Protein AF-A0A847CTR8-F1 (afdb_monomer_lite)

pLDDT: mean 88.14, std 17.38, range [30.92, 98.5]

Foldseek 3Di:
DDPPPPDDDDPPVPDDDDPLRVLVVVCVVVLHFAPPVCCVVCVVQFDDDPPADPPDPSNRSCSRVRWDFDWDQDPVRHTDTDDTDGDD

Radius of gyration: 14.43 Å; chains: 1; bounding box: 34×24×40 Å

Structure (mmCIF, N/CA/C/O backbone):
data_AF-A0A847CTR8-F1
#
_entry.id   AF-A0A847CTR8-F1
#
loop_
_atom_site.group_PDB
_atom_site.id
_atom_site.type_symbol
_atom_site.label_atom_id
_atom_site.label_alt_id
_atom_site.label_comp_id
_atom_site.label_asym_id
_atom_site.label_entity_id
_atom_site.label_seq_id
_atom_site.pdbx_PDB_ins_code
_atom_site.Cartn_x
_atom_site.Cartn_y
_atom_site.Cartn_z
_atom_site.occupancy
_atom_site.B_iso_or_equiv
_atom_site.auth_seq_id
_atom_site.auth_comp_id
_atom_site.auth_asym_id
_atom_site.auth_atom_id
_atom_site.pdbx_PDB_model_num
ATOM 1 N N . MET A 1 1 ? 10.629 -16.672 20.861 1.00 39.44 1 MET A N 1
ATOM 2 C CA . MET A 1 1 ? 10.516 -15.338 20.234 1.00 39.44 1 MET A CA 1
ATOM 3 C C . MET A 1 1 ? 9.135 -14.795 20.574 1.00 39.44 1 MET A C 1
ATOM 5 O O . MET A 1 1 ? 8.158 -15.256 20.008 1.00 39.44 1 MET A O 1
ATOM 9 N N . VAL A 1 2 ? 9.034 -13.932 21.588 1.00 30.92 2 VAL A N 1
ATOM 10 C CA . VAL A 1 2 ? 7.774 -13.265 21.955 1.00 30.92 2 VAL A CA 1
ATOM 11 C C . VAL A 1 2 ? 7.711 -11.988 21.130 1.00 30.92 2 VAL A C 1
ATOM 13 O O . VAL A 1 2 ? 8.598 -11.143 21.245 1.00 30.92 2 VAL A O 1
ATOM 16 N N . VAL A 1 3 ? 6.714 -11.863 20.258 1.00 47.78 3 VAL A N 1
ATOM 17 C CA . VAL A 1 3 ? 6.475 -10.612 19.533 1.00 47.78 3 VAL A CA 1
ATOM 18 C C . VAL A 1 3 ? 5.950 -9.599 20.549 1.00 47.78 3 VAL A C 1
ATOM 20 O O . VAL A 1 3 ? 4.797 -9.649 20.963 1.00 47.78 3 VAL A O 1
ATOM 23 N N . LEU A 1 4 ? 6.828 -8.704 21.003 1.00 41.78 4 LEU A N 1
ATOM 24 C CA . LEU A 1 4 ? 6.465 -7.576 21.856 1.00 41.78 4 LEU A CA 1
ATOM 25 C C . LEU A 1 4 ? 5.712 -6.547 21.005 1.00 41.78 4 LEU A C 1
ATOM 27 O O . LEU A 1 4 ? 6.326 -5.758 20.285 1.00 41.78 4 LEU A O 1
ATOM 31 N N . ILE A 1 5 ? 4.382 -6.544 21.092 1.00 57.53 5 ILE A N 1
ATOM 32 C CA . ILE A 1 5 ? 3.559 -5.461 20.547 1.00 57.53 5 ILE A CA 1
ATOM 33 C C . ILE A 1 5 ? 3.816 -4.226 21.418 1.00 57.53 5 ILE A C 1
ATOM 35 O O . ILE A 1 5 ? 3.292 -4.098 22.524 1.00 57.53 5 ILE A O 1
ATOM 39 N N . LYS A 1 6 ? 4.698 -3.332 20.952 1.00 43.06 6 LYS A N 1
ATOM 40 C CA . LYS A 1 6 ? 4.975 -2.063 21.631 1.00 43.06 6 LYS A CA 1
ATOM 41 C C . LYS A 1 6 ? 3.708 -1.204 21.654 1.00 43.06 6 LYS A C 1
ATOM 43 O O . LYS A 1 6 ? 3.059 -0.968 20.639 1.00 43.06 6 LYS A O 1
ATOM 48 N N . ASN A 1 7 ? 3.400 -0.762 22.863 1.00 46.00 7 ASN A N 1
ATOM 49 C CA . ASN A 1 7 ? 2.192 -0.094 23.313 1.00 46.00 7 ASN A CA 1
ATOM 50 C C . ASN A 1 7 ? 1.927 1.225 22.555 1.00 46.00 7 ASN A C 1
ATOM 52 O O . ASN A 1 7 ? 2.526 2.255 22.853 1.00 46.00 7 ASN A O 1
ATOM 56 N N . SER A 1 8 ? 1.008 1.205 21.588 1.00 42.78 8 SER A N 1
ATOM 57 C CA . SER A 1 8 ? 0.271 2.396 21.155 1.00 42.78 8 SER A CA 1
ATOM 58 C C . SER A 1 8 ? -1.146 1.965 20.771 1.00 42.78 8 SER A C 1
ATOM 60 O O . SER A 1 8 ? -1.350 1.270 19.782 1.00 42.78 8 SER A O 1
ATOM 62 N N . LYS A 1 9 ? -2.111 2.362 21.610 1.00 51.00 9 LYS A N 1
ATOM 63 C CA . LYS A 1 9 ? -3.519 1.924 21.659 1.00 51.00 9 LYS A CA 1
ATOM 64 C C . LYS A 1 9 ? -3.698 0.505 22.214 1.00 51.00 9 LYS A C 1
ATOM 66 O O . LYS A 1 9 ? -3.272 -0.479 21.626 1.00 51.00 9 LYS A O 1
ATOM 71 N N . SER A 1 10 ? -4.350 0.438 23.376 1.00 51.88 10 SER A N 1
ATOM 72 C CA . SER A 1 10 ? -4.757 -0.786 24.071 1.00 51.88 10 SER A CA 1
ATOM 73 C C . SER A 1 10 ? -5.408 -1.772 23.094 1.00 51.88 10 SER A C 1
ATOM 75 O O . SER A 1 10 ? -6.548 -1.581 22.672 1.00 51.88 10 SER A O 1
ATOM 77 N N . GLN A 1 11 ? -4.676 -2.820 22.713 1.00 56.91 11 GLN A N 1
ATOM 78 C CA . GLN A 1 11 ? -5.293 -3.998 22.125 1.00 56.91 11 GLN A CA 1
ATOM 79 C C . GLN A 1 11 ? -5.931 -4.762 23.277 1.00 56.91 11 GLN A C 1
ATOM 81 O O . GLN A 1 11 ? -5.240 -5.351 24.104 1.00 56.91 11 GLN A O 1
ATOM 86 N N . ARG A 1 12 ? -7.254 -4.651 23.379 1.00 70.31 12 ARG A N 1
ATOM 87 C CA . ARG A 1 12 ? -8.060 -5.453 24.296 1.00 70.31 12 ARG A CA 1
ATOM 88 C C . ARG A 1 12 ? -8.060 -6.887 23.756 1.00 70.31 12 ARG A C 1
ATOM 90 O O . ARG A 1 12 ? -8.596 -7.076 22.664 1.00 70.31 12 ARG A O 1
ATOM 97 N N . PRO A 1 13 ? -7.410 -7.852 24.427 1.00 72.44 13 PRO A N 1
ATOM 98 C CA . PRO A 1 13 ? -7.205 -9.195 23.878 1.00 72.44 13 PRO A CA 1
ATOM 99 C C . PRO A 1 13 ? -8.515 -9.967 23.655 1.00 72.44 13 PRO A C 1
ATOM 101 O O . PRO A 1 13 ? -8.539 -10.924 22.892 1.00 72.44 13 PRO A O 1
ATOM 104 N N . ASP A 1 14 ? -9.594 -9.538 24.303 1.00 81.62 14 ASP A N 1
ATOM 105 C CA . ASP A 1 14 ? -10.955 -10.068 24.244 1.00 81.62 14 ASP A CA 1
ATOM 106 C C . ASP A 1 14 ? -11.840 -9.408 23.171 1.00 81.62 14 ASP A C 1
ATOM 108 O O . ASP A 1 14 ? -12.952 -9.868 22.919 1.00 81.62 14 ASP A O 1
ATOM 112 N N . ARG A 1 15 ? -11.374 -8.335 22.519 1.00 89.38 15 ARG A N 1
ATOM 113 C CA . ARG A 1 15 ? -12.141 -7.654 21.469 1.00 89.38 15 ARG A CA 1
ATOM 114 C C . ARG A 1 15 ? -11.911 -8.312 20.109 1.00 89.38 15 ARG A C 1
ATOM 116 O O . ARG A 1 15 ? -10.772 -8.546 19.712 1.00 89.38 15 ARG A O 1
ATOM 123 N N . GLU A 1 16 ? -12.986 -8.475 19.342 1.00 88.81 16 GLU A N 1
ATOM 124 C CA . GLU A 1 16 ? -12.904 -8.820 17.921 1.00 88.81 16 GLU A CA 1
ATOM 125 C C . GLU A 1 16 ? -12.046 -7.814 17.134 1.00 88.81 16 GLU A C 1
ATOM 127 O O . GLU A 1 16 ? -12.157 -6.592 17.298 1.00 88.81 16 GLU A O 1
ATOM 132 N N . LEU A 1 17 ? -11.192 -8.337 16.253 1.00 88.88 17 LEU A N 1
ATOM 133 C CA . LEU A 1 17 ? -10.370 -7.537 15.350 1.00 88.88 17 LEU A CA 1
ATOM 134 C C . LEU A 1 17 ? -11.138 -7.221 14.069 1.00 88.88 17 LEU A C 1
ATOM 136 O O . LEU A 1 17 ? -11.774 -8.087 13.470 1.00 88.88 17 LEU A O 1
ATOM 140 N N . THR A 1 18 ? -11.031 -5.977 13.610 1.00 94.25 18 THR A N 1
ATOM 141 C CA . THR A 1 18 ? -11.532 -5.608 12.283 1.00 94.25 18 THR A CA 1
ATOM 142 C C . THR A 1 18 ? -10.617 -6.162 11.189 1.00 94.25 18 THR A C 1
ATOM 144 O O . THR A 1 18 ? -9.419 -6.347 11.404 1.00 94.25 18 THR A O 1
ATOM 147 N N . ARG A 1 19 ? -11.143 -6.342 9.968 1.00 95.31 19 ARG A N 1
ATOM 148 C CA . ARG A 1 19 ? -10.346 -6.771 8.799 1.00 95.31 19 ARG A CA 1
ATOM 149 C C . ARG A 1 19 ? -9.116 -5.883 8.571 1.00 95.31 19 ARG A C 1
ATOM 151 O O . ARG A 1 19 ? -8.038 -6.399 8.296 1.00 95.31 19 ARG A O 1
ATOM 158 N N . ALA A 1 20 ? -9.275 -4.565 8.719 1.00 96.06 20 ALA A N 1
ATOM 159 C CA . ALA A 1 20 ? -8.189 -3.596 8.582 1.00 96.06 20 ALA A CA 1
ATOM 160 C C . ALA A 1 20 ? -7.083 -3.831 9.624 1.00 96.06 20 ALA A C 1
ATOM 162 O O . ALA A 1 20 ? -5.909 -3.907 9.278 1.00 96.06 20 ALA A O 1
ATOM 163 N N . GLU A 1 21 ? -7.454 -4.023 10.893 1.00 95.06 21 GLU A N 1
ATOM 164 C CA . GLU A 1 21 ? -6.494 -4.312 11.963 1.00 95.06 21 GLU A CA 1
ATOM 165 C C . GLU A 1 21 ? -5.777 -5.644 11.746 1.00 95.06 21 GLU A C 1
ATOM 167 O O . GLU A 1 21 ? -4.558 -5.710 11.905 1.00 95.06 21 GLU A O 1
ATOM 172 N N . THR A 1 22 ? -6.509 -6.688 11.349 1.00 96.00 22 THR A N 1
ATOM 173 C CA . THR A 1 22 ? -5.934 -8.000 11.040 1.00 96.00 22 THR A CA 1
ATOM 174 C C . THR A 1 22 ? -4.885 -7.896 9.938 1.00 96.00 22 THR A C 1
ATOM 176 O O . THR A 1 22 ? -3.765 -8.369 10.124 1.00 96.00 22 THR A O 1
ATOM 179 N N . VAL A 1 23 ? -5.210 -7.242 8.819 1.00 97.19 23 VAL A N 1
ATOM 180 C CA . VAL A 1 23 ? -4.280 -7.082 7.693 1.00 97.19 23 VAL A CA 1
ATOM 181 C C . VAL A 1 23 ? -3.033 -6.310 8.116 1.00 97.19 23 VAL A C 1
ATOM 183 O O . VAL A 1 23 ? -1.917 -6.764 7.872 1.00 97.19 23 VAL A O 1
ATOM 186 N N . THR A 1 24 ? -3.197 -5.197 8.831 1.00 96.50 24 THR A N 1
ATOM 187 C CA . THR A 1 24 ? -2.062 -4.409 9.317 1.00 96.50 24 THR A CA 1
ATOM 188 C C . THR A 1 24 ? -1.159 -5.217 10.268 1.00 96.50 24 THR A C 1
ATOM 190 O O . THR A 1 24 ? 0.065 -5.070 10.234 1.00 96.50 24 THR A O 1
ATOM 193 N N . ILE A 1 25 ? -1.717 -6.073 11.134 1.00 95.81 25 ILE A N 1
ATOM 194 C CA . ILE A 1 25 ? -0.919 -6.950 12.008 1.00 95.81 25 ILE A CA 1
ATOM 195 C C . ILE A 1 25 ? -0.143 -7.970 11.172 1.00 95.81 25 ILE A C 1
ATOM 197 O O . ILE A 1 25 ? 1.065 -8.108 11.362 1.00 95.81 25 ILE A O 1
ATOM 201 N N . VAL A 1 26 ? -0.803 -8.647 10.230 1.00 96.88 26 VAL A N 1
ATOM 202 C CA . VAL A 1 26 ? -0.170 -9.669 9.382 1.00 96.88 26 VAL A CA 1
ATOM 203 C C . VAL A 1 26 ? 0.948 -9.067 8.527 1.00 96.88 26 VAL A C 1
ATOM 205 O O . VAL A 1 26 ? 2.048 -9.619 8.505 1.00 96.88 26 VAL A O 1
ATOM 208 N N . ASN A 1 27 ? 0.731 -7.902 7.909 1.00 97.69 27 ASN A N 1
ATOM 209 C CA . ASN A 1 27 ? 1.771 -7.209 7.143 1.00 97.69 27 ASN A CA 1
ATOM 210 C C . ASN A 1 27 ? 3.000 -6.908 8.007 1.00 97.69 27 ASN A C 1
ATOM 212 O O . ASN A 1 27 ? 4.126 -7.161 7.587 1.00 97.69 27 ASN A O 1
ATOM 216 N N . ARG A 1 28 ? 2.804 -6.453 9.252 1.00 96.62 28 ARG A N 1
ATOM 217 C CA . ARG A 1 28 ? 3.909 -6.222 10.198 1.00 96.62 28 ARG A CA 1
ATOM 218 C C . ARG A 1 28 ? 4.622 -7.508 10.601 1.00 96.62 28 ARG A C 1
ATOM 220 O O . ARG A 1 28 ? 5.843 -7.500 10.710 1.00 96.62 28 ARG A O 1
ATOM 227 N N . MET A 1 29 ? 3.885 -8.596 10.833 1.00 96.75 29 MET A N 1
ATOM 228 C CA . MET A 1 29 ? 4.470 -9.898 11.180 1.00 96.75 29 MET A CA 1
ATOM 229 C C . MET A 1 29 ? 5.354 -10.444 10.055 1.00 96.75 29 MET A C 1
ATOM 231 O O . MET A 1 29 ? 6.364 -11.084 10.336 1.00 96.75 29 MET A O 1
ATOM 235 N N . LEU A 1 30 ? 4.984 -10.172 8.802 1.00 95.56 30 LEU A N 1
ATOM 236 C CA . LEU A 1 30 ? 5.693 -10.626 7.605 1.00 95.56 30 LEU A CA 1
ATOM 237 C C . LEU A 1 30 ? 6.669 -9.581 7.033 1.00 95.56 30 LEU A C 1
ATOM 239 O O . LEU A 1 30 ? 7.297 -9.846 6.012 1.00 95.56 30 LEU A O 1
ATOM 243 N N . ASP A 1 31 ? 6.794 -8.410 7.670 1.00 95.44 31 ASP A N 1
ATOM 244 C CA . ASP A 1 31 ? 7.555 -7.250 7.175 1.00 95.44 31 ASP A CA 1
ATOM 245 C C . ASP A 1 31 ? 7.223 -6.898 5.711 1.00 95.44 31 ASP A C 1
ATOM 247 O O . ASP A 1 31 ? 8.112 -6.626 4.903 1.00 95.44 31 ASP A O 1
ATOM 251 N N . ARG A 1 32 ? 5.931 -6.950 5.366 1.00 96.75 32 ARG A N 1
ATOM 252 C CA . ARG A 1 32 ? 5.378 -6.553 4.064 1.00 96.75 32 ARG A CA 1
ATOM 253 C C . ARG A 1 32 ? 5.029 -5.073 4.067 1.00 96.75 32 ARG A C 1
ATOM 255 O O . ARG A 1 32 ? 4.494 -4.568 5.060 1.00 96.75 32 ARG A O 1
ATOM 262 N N . LYS A 1 33 ? 5.314 -4.380 2.965 1.00 96.50 33 LYS A N 1
ATOM 263 C CA . LYS A 1 33 ? 5.101 -2.934 2.848 1.00 96.50 33 LYS A CA 1
ATOM 264 C C . LYS A 1 33 ? 4.673 -2.554 1.438 1.00 96.50 33 LYS A C 1
ATOM 266 O O . LYS A 1 33 ? 5.434 -2.750 0.499 1.00 96.50 33 LYS A O 1
ATOM 271 N N . ALA A 1 34 ? 3.519 -1.900 1.329 1.00 97.62 34 ALA A N 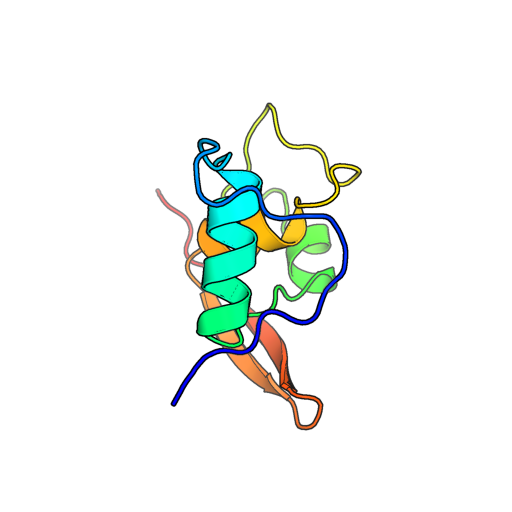1
ATOM 272 C CA . ALA A 1 34 ? 3.035 -1.401 0.049 1.00 97.62 34 ALA A CA 1
ATOM 273 C C . ALA A 1 34 ? 3.984 -0.362 -0.561 1.00 97.62 34 ALA A C 1
ATOM 275 O O . ALA A 1 34 ? 4.331 0.632 0.090 1.00 97.62 34 ALA A O 1
ATOM 276 N N . ASP A 1 35 ? 4.271 -0.507 -1.853 1.00 98.31 35 ASP A N 1
ATOM 277 C CA . ASP A 1 35 ? 4.797 0.582 -2.670 1.00 98.31 35 ASP A CA 1
ATOM 278 C C . ASP A 1 35 ? 3.669 1.583 -2.967 1.00 98.31 35 ASP A C 1
ATOM 280 O O . ASP A 1 35 ? 2.886 1.430 -3.909 1.00 98.31 35 ASP A O 1
ATOM 284 N N . LYS A 1 36 ? 3.558 2.618 -2.128 1.00 97.94 36 LYS A N 1
ATOM 285 C CA . LYS A 1 36 ? 2.474 3.611 -2.212 1.00 97.94 36 LYS A CA 1
ATOM 286 C C . LYS A 1 36 ? 2.420 4.310 -3.569 1.00 97.94 36 LYS A C 1
ATOM 288 O O . LYS A 1 36 ? 1.340 4.479 -4.124 1.00 97.94 36 LYS A O 1
ATOM 293 N N . ALA A 1 37 ? 3.579 4.674 -4.118 1.00 98.12 37 ALA A N 1
ATOM 294 C CA . ALA A 1 37 ? 3.653 5.373 -5.396 1.00 98.12 37 ALA A CA 1
ATOM 295 C C . ALA A 1 37 ? 3.179 4.475 -6.547 1.00 98.12 37 ALA A C 1
ATOM 297 O O . ALA A 1 37 ? 2.449 4.930 -7.435 1.00 98.12 37 ALA A O 1
ATOM 298 N N . TYR A 1 38 ? 3.549 3.191 -6.51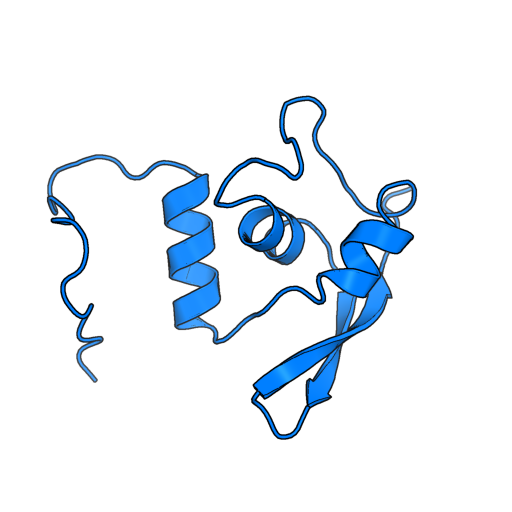1 1.00 98.06 38 TYR A N 1
ATOM 299 C CA . TYR A 1 38 ? 3.050 2.212 -7.469 1.00 98.06 38 TYR A CA 1
ATOM 300 C C . TYR A 1 38 ? 1.534 2.044 -7.353 1.00 98.06 38 TYR A C 1
ATOM 302 O O . TYR A 1 38 ? 0.848 2.104 -8.374 1.00 98.06 38 TYR A O 1
ATOM 310 N N . VAL A 1 39 ? 1.010 1.871 -6.135 1.00 97.81 39 VAL A N 1
ATOM 311 C CA . VAL A 1 39 ? -0.432 1.729 -5.870 1.00 97.81 39 VAL A CA 1
ATOM 312 C C . VAL A 1 39 ? -1.212 2.928 -6.412 1.00 97.81 39 VAL A C 1
ATOM 314 O O . VAL A 1 39 ? -2.166 2.736 -7.165 1.00 97.81 39 VAL A O 1
ATOM 317 N N . ASP A 1 40 ? -0.781 4.150 -6.103 1.00 97.56 40 ASP A N 1
ATOM 318 C CA . ASP A 1 40 ? -1.466 5.376 -6.528 1.00 97.56 40 ASP A CA 1
ATOM 319 C C . ASP A 1 40 ? -1.484 5.528 -8.055 1.00 97.56 40 ASP A C 1
ATOM 321 O O . ASP A 1 40 ? -2.505 5.884 -8.648 1.00 97.56 40 ASP A O 1
ATOM 325 N N . THR A 1 41 ? -0.373 5.191 -8.715 1.00 97.44 41 THR A N 1
ATOM 326 C CA . THR A 1 41 ? -0.243 5.297 -10.178 1.00 97.44 41 THR A CA 1
ATOM 327 C C . THR A 1 41 ? -1.011 4.189 -10.911 1.00 97.44 41 THR A C 1
ATOM 329 O O . THR A 1 41 ? -1.456 4.380 -12.044 1.00 97.44 41 THR A O 1
ATOM 332 N N . ASN A 1 42 ? -1.203 3.030 -10.272 1.00 96.12 42 ASN A N 1
ATOM 333 C CA . ASN A 1 42 ? -1.809 1.836 -10.866 1.00 96.12 42 ASN A CA 1
ATOM 334 C C . ASN A 1 42 ? -3.214 1.531 -10.323 1.00 96.12 42 ASN A C 1
ATOM 336 O O . ASN A 1 42 ? -3.735 0.447 -10.564 1.00 96.12 42 ASN A O 1
ATOM 340 N N . VAL A 1 43 ? -3.877 2.463 -9.629 1.00 93.25 43 VAL A N 1
ATOM 341 C CA . VAL A 1 43 ? -5.175 2.205 -8.966 1.00 93.25 43 VAL A CA 1
ATOM 342 C C . VAL A 1 43 ? -6.256 1.647 -9.907 1.00 93.25 43 VAL A C 1
ATOM 344 O O . VAL A 1 43 ? -7.110 0.873 -9.494 1.00 93.25 43 VAL A O 1
ATOM 347 N N . ARG A 1 44 ? -6.201 1.997 -11.200 1.00 92.44 44 ARG A N 1
ATOM 348 C CA . ARG A 1 44 ? -7.135 1.510 -12.234 1.00 92.44 44 ARG A CA 1
ATOM 349 C C . ARG A 1 44 ? -6.793 0.122 -12.785 1.00 92.44 44 ARG A C 1
ATOM 351 O O . ARG A 1 44 ? -7.547 -0.414 -13.592 1.00 92.44 44 ARG A O 1
ATOM 358 N N . SER A 1 45 ? -5.621 -0.415 -12.463 1.00 93.50 45 SER A N 1
ATOM 359 C CA . SER A 1 45 ? -5.107 -1.682 -12.987 1.00 93.50 45 SER A CA 1
ATOM 360 C C . SER A 1 45 ? -4.907 -2.761 -11.936 1.00 93.50 45 SER A C 1
ATOM 362 O O . SER A 1 45 ? -4.809 -3.924 -12.318 1.00 93.50 45 SER A O 1
ATOM 364 N N . ILE A 1 46 ? -4.906 -2.395 -10.661 1.00 94.94 46 ILE A N 1
ATOM 365 C CA . ILE A 1 46 ? -4.856 -3.305 -9.518 1.00 94.94 46 ILE A CA 1
ATOM 366 C C . ILE A 1 46 ? -6.261 -3.535 -8.944 1.00 94.94 46 ILE A C 1
ATOM 368 O O . ILE A 1 46 ? -7.194 -2.776 -9.215 1.00 94.94 46 ILE A O 1
ATOM 372 N N . ILE A 1 47 ? -6.418 -4.579 -8.134 1.00 94.38 47 ILE A N 1
ATOM 373 C CA . ILE A 1 47 ? -7.647 -4.831 -7.381 1.00 94.38 47 ILE A CA 1
ATOM 374 C C . ILE A 1 47 ? -7.853 -3.674 -6.401 1.00 94.38 47 ILE A C 1
ATOM 376 O O . ILE A 1 47 ? -6.974 -3.375 -5.590 1.00 94.38 47 ILE A O 1
ATOM 380 N N . SER A 1 48 ? -9.027 -3.050 -6.478 1.00 93.31 48 SER A N 1
ATOM 381 C CA . SER A 1 48 ? -9.493 -1.993 -5.582 1.00 93.31 48 SER A CA 1
ATOM 382 C C . SER A 1 48 ? -10.918 -2.293 -5.117 1.00 93.31 48 SER A C 1
ATOM 384 O O . SER A 1 48 ? -11.626 -3.099 -5.725 1.00 93.31 48 SER A O 1
ATOM 386 N N . PHE A 1 49 ? -11.333 -1.662 -4.020 1.00 94.50 49 PHE A N 1
ATOM 387 C CA . PHE A 1 49 ? -12.653 -1.862 -3.427 1.00 94.50 49 PHE A CA 1
ATOM 388 C C . PHE A 1 49 ? -13.425 -0.547 -3.437 1.00 94.50 49 PHE A C 1
ATOM 390 O O . PHE A 1 49 ? -12.872 0.508 -3.130 1.00 94.50 49 PHE A O 1
ATOM 397 N N . THR A 1 50 ? -14.709 -0.598 -3.791 1.00 95.38 50 THR A N 1
ATOM 398 C CA . THR A 1 50 ? -15.559 0.597 -3.928 1.00 95.38 50 THR A CA 1
ATOM 399 C C . THR A 1 50 ? -15.806 1.321 -2.604 1.00 95.38 50 THR A C 1
ATOM 401 O O . THR A 1 50 ? -16.138 2.502 -2.606 1.00 95.38 50 THR A O 1
ATOM 404 N N . ASP A 1 51 ? -15.658 0.622 -1.481 1.00 95.50 51 ASP A N 1
ATOM 405 C CA . ASP A 1 51 ? -15.807 1.124 -0.114 1.00 95.50 51 ASP A CA 1
ATOM 406 C C . ASP A 1 51 ? -14.468 1.510 0.543 1.00 95.50 51 ASP A C 1
ATOM 408 O O . ASP A 1 51 ? -14.436 1.892 1.714 1.00 95.50 51 ASP A O 1
ATOM 412 N N . LEU A 1 52 ? -13.361 1.452 -0.204 1.00 96.12 52 LEU A N 1
ATOM 413 C CA . LEU A 1 52 ? -12.024 1.749 0.292 1.00 96.12 52 LEU A CA 1
ATOM 414 C C . LEU A 1 52 ? -11.453 3.000 -0.386 1.00 96.12 52 LEU A C 1
ATOM 416 O O . LEU A 1 52 ? -11.097 2.993 -1.562 1.00 96.12 52 LEU A O 1
ATOM 420 N N . THR A 1 53 ? -11.304 4.079 0.382 1.00 96.50 53 THR A N 1
ATOM 421 C CA . THR A 1 53 ? -10.720 5.341 -0.096 1.00 96.50 53 THR A CA 1
ATOM 422 C C . THR A 1 53 ? -9.272 5.499 0.368 1.00 96.50 53 THR A C 1
ATOM 424 O O . THR A 1 53 ? -8.896 5.015 1.436 1.00 96.50 53 THR A O 1
ATOM 427 N N . 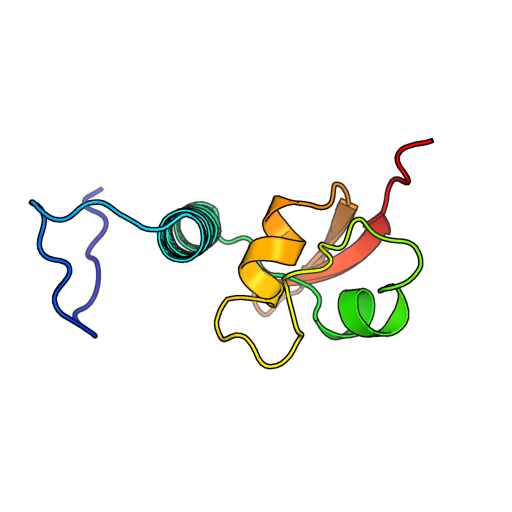ASN A 1 54 ? -8.448 6.221 -0.401 1.00 96.56 54 ASN A N 1
ATOM 428 C CA . ASN A 1 54 ? -7.027 6.432 -0.081 1.00 96.56 54 ASN A CA 1
ATOM 429 C C . ASN A 1 54 ? -6.771 7.288 1.173 1.00 96.56 54 ASN A C 1
ATOM 431 O O . ASN A 1 54 ? -5.659 7.300 1.696 1.00 96.56 54 ASN A O 1
ATOM 435 N N . VAL A 1 55 ? -7.801 7.968 1.684 1.00 97.38 55 VAL A N 1
ATOM 436 C CA . VAL A 1 55 ? -7.756 8.686 2.965 1.00 97.38 55 VAL A CA 1
ATOM 437 C C . VAL A 1 55 ? -7.942 7.756 4.169 1.00 97.38 55 VAL A C 1
ATOM 439 O O . VAL A 1 55 ? -7.680 8.161 5.302 1.00 97.38 55 VAL A O 1
ATOM 442 N N . TYR A 1 56 ? -8.393 6.514 3.959 1.00 97.88 56 TYR A N 1
ATOM 443 C CA . TYR A 1 56 ? -8.555 5.548 5.039 1.00 97.88 56 TYR A CA 1
ATOM 444 C C . TYR A 1 56 ? -7.193 5.118 5.598 1.00 97.88 56 TYR A C 1
ATOM 446 O O . TYR A 1 56 ? -6.269 4.793 4.855 1.00 97.88 56 TYR A O 1
ATOM 454 N N . TRP A 1 57 ? -7.065 5.072 6.927 1.00 98.12 57 TRP A N 1
ATOM 455 C CA . TRP A 1 57 ? -5.775 4.873 7.602 1.00 98.12 57 TRP A CA 1
ATOM 456 C C . TRP A 1 57 ? -5.073 3.553 7.239 1.00 98.12 57 TRP A C 1
ATOM 458 O O . TRP A 1 57 ? -3.845 3.498 7.263 1.00 98.12 57 TRP A O 1
ATOM 468 N N . ALA A 1 58 ? -5.836 2.509 6.897 1.00 97.50 58 ALA A N 1
ATOM 469 C CA . ALA A 1 58 ? -5.319 1.194 6.516 1.00 97.50 58 ALA A CA 1
ATOM 470 C C . ALA A 1 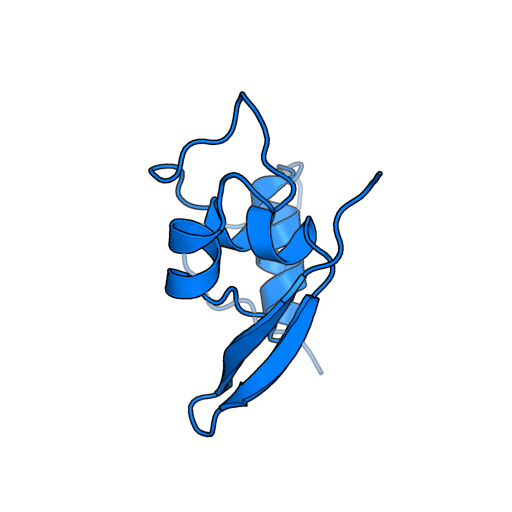58 ? -5.328 0.956 4.999 1.00 97.50 58 ALA A C 1
ATOM 472 O O . ALA A 1 58 ? -5.153 -0.181 4.571 1.00 97.50 58 ALA A O 1
ATOM 473 N N . TYR A 1 59 ? -5.550 1.994 4.180 1.00 98.44 59 TYR A N 1
ATOM 474 C CA . TYR A 1 59 ? -5.652 1.865 2.723 1.00 98.44 59 TYR A CA 1
ATOM 475 C C . TYR A 1 59 ? -4.508 1.032 2.139 1.00 98.44 59 TYR A C 1
ATOM 477 O O . TYR A 1 59 ? -4.739 -0.024 1.562 1.00 98.44 59 TYR A O 1
ATOM 485 N N . TYR A 1 60 ? -3.264 1.449 2.371 1.00 98.38 60 TYR A N 1
ATOM 486 C CA . TYR A 1 60 ? -2.096 0.775 1.804 1.00 98.38 60 TYR A CA 1
ATOM 487 C C . TYR A 1 60 ? -1.858 -0.625 2.374 1.00 98.38 60 TYR A C 1
ATOM 489 O O . TYR A 1 60 ? -1.430 -1.504 1.635 1.00 98.38 60 TYR A O 1
ATOM 497 N N . ASP A 1 61 ? -2.181 -0.859 3.648 1.00 98.50 61 ASP A N 1
ATOM 498 C CA . ASP A 1 61 ? -2.105 -2.199 4.237 1.00 98.50 61 ASP A CA 1
ATOM 499 C C . ASP A 1 61 ? -3.078 -3.163 3.541 1.00 98.50 61 ASP A C 1
ATOM 501 O O . ASP A 1 61 ? -2.718 -4.297 3.224 1.00 98.50 61 ASP A O 1
ATOM 505 N N . ILE A 1 62 ? -4.298 -2.699 3.256 1.00 98.25 62 ILE A N 1
ATOM 506 C CA . ILE A 1 62 ? -5.306 -3.481 2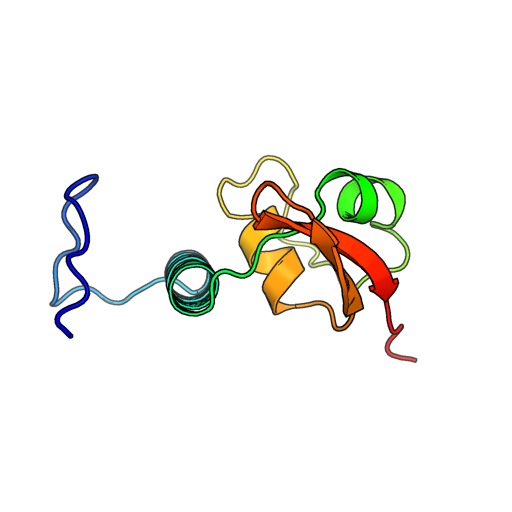.536 1.00 98.25 62 ILE A CA 1
ATOM 507 C C . ILE A 1 62 ? -4.876 -3.710 1.084 1.00 98.25 62 ILE A C 1
ATOM 509 O O . ILE A 1 62 ? -5.012 -4.829 0.586 1.00 98.25 62 ILE A O 1
ATOM 513 N N . MET A 1 63 ? -4.324 -2.695 0.413 1.00 97.88 63 MET A N 1
ATOM 514 C CA . MET A 1 63 ? -3.853 -2.827 -0.969 1.00 97.88 63 MET A CA 1
ATOM 515 C C . MET A 1 63 ? -2.699 -3.831 -1.098 1.00 97.88 63 MET A C 1
ATOM 517 O O . MET A 1 63 ? -2.719 -4.629 -2.035 1.00 97.88 63 MET A O 1
ATOM 521 N N . GLU A 1 64 ? -1.762 -3.840 -0.144 1.00 97.88 64 GLU A N 1
ATOM 522 C CA . GLU A 1 64 ? -0.663 -4.815 -0.029 1.00 97.88 64 GLU A CA 1
ATOM 523 C C . GLU A 1 64 ? -1.169 -6.254 0.091 1.00 97.88 64 GLU A C 1
ATOM 525 O O . GLU A 1 64 ? -0.697 -7.149 -0.603 1.00 97.88 64 GLU A O 1
ATOM 530 N N . ALA A 1 65 ? -2.163 -6.489 0.948 1.00 97.38 65 ALA A N 1
ATOM 531 C CA . ALA A 1 65 ? -2.685 -7.836 1.165 1.00 97.38 65 ALA A CA 1
ATOM 532 C C . ALA A 1 65 ? -3.615 -8.324 0.043 1.00 97.38 65 ALA A C 1
ATOM 534 O O . ALA A 1 65 ? -3.837 -9.527 -0.092 1.00 97.38 65 ALA A O 1
ATOM 535 N N . SER A 1 66 ? -4.188 -7.407 -0.739 1.00 96.44 66 SER A N 1
ATOM 536 C CA . SER A 1 66 ? -5.200 -7.737 -1.751 1.00 96.44 66 SER A CA 1
ATOM 537 C C . SER A 1 66 ? -4.616 -7.970 -3.138 1.00 96.44 66 SER A C 1
ATOM 539 O O . SER A 1 66 ? -5.253 -8.617 -3.965 1.00 96.44 66 SER A O 1
ATOM 541 N N . ASN A 1 67 ? -3.425 -7.441 -3.417 1.00 96.19 67 ASN A N 1
ATOM 542 C CA . ASN A 1 67 ? -2.834 -7.482 -4.746 1.00 96.19 67 ASN A CA 1
ATOM 543 C C . ASN A 1 67 ? -1.642 -8.428 -4.780 1.00 96.19 67 ASN A C 1
ATOM 545 O O . ASN A 1 67 ? -0.699 -8.292 -4.015 1.00 96.19 67 ASN A O 1
ATOM 549 N N . SER A 1 68 ? -1.657 -9.381 -5.710 1.00 95.50 68 SER A N 1
ATOM 550 C CA . SER A 1 68 ? -0.468 -10.185 -5.991 1.00 95.50 68 SER A CA 1
ATOM 551 C C . SER A 1 68 ? 0.494 -9.385 -6.866 1.00 95.50 68 SER A C 1
ATOM 553 O O . SER A 1 68 ? 0.120 -8.920 -7.948 1.00 95.50 68 SER A O 1
ATOM 555 N N . HIS A 1 69 ? 1.735 -9.243 -6.409 1.00 96.25 69 HIS A N 1
ATOM 556 C CA . HIS A 1 69 ? 2.773 -8.497 -7.107 1.00 96.25 69 HIS A CA 1
ATOM 557 C C . HIS A 1 69 ? 4.159 -9.123 -6.919 1.00 96.25 69 HIS A C 1
ATOM 559 O O . HIS A 1 69 ? 4.450 -9.768 -5.912 1.00 96.25 69 HIS A O 1
ATOM 565 N N . ASN A 1 70 ? 5.033 -8.879 -7.894 1.00 97.62 70 ASN A N 1
ATOM 566 C CA . ASN A 1 70 ? 6.473 -9.014 -7.725 1.00 97.62 70 ASN A CA 1
ATOM 567 C C . ASN A 1 70 ? 7.025 -7.738 -7.085 1.00 97.62 70 ASN A C 1
ATOM 569 O O . ASN A 1 70 ? 6.508 -6.640 -7.321 1.00 97.62 70 ASN A O 1
ATOM 573 N N . TYR A 1 71 ? 8.111 -7.875 -6.330 1.00 97.56 71 TYR A N 1
ATOM 574 C CA . TYR A 1 71 ? 8.787 -6.743 -5.716 1.00 97.56 71 TYR A CA 1
ATOM 575 C C . TYR A 1 71 ? 10.301 -6.939 -5.650 1.00 97.56 71 TYR A C 1
ATOM 577 O O . TYR A 1 71 ? 10.810 -8.060 -5.667 1.00 97.56 71 TYR A O 1
ATOM 585 N N . GLU A 1 72 ? 11.009 -5.822 -5.539 1.00 97.81 72 GLU A N 1
ATOM 586 C CA . GLU A 1 72 ? 12.398 -5.761 -5.098 1.00 97.81 72 GLU A CA 1
ATOM 587 C C . GLU A 1 72 ? 12.437 -5.214 -3.672 1.00 97.81 72 GLU A C 1
ATOM 589 O O . GLU A 1 72 ? 11.782 -4.213 -3.362 1.00 97.81 72 GLU A O 1
ATOM 594 N N . ARG A 1 73 ? 13.213 -5.852 -2.791 1.00 96.62 73 ARG A N 1
ATOM 595 C CA . ARG A 1 73 ? 13.432 -5.336 -1.438 1.00 96.62 73 ARG A CA 1
ATOM 596 C C . ARG A 1 73 ? 14.561 -4.309 -1.460 1.00 96.62 73 ARG A C 1
ATOM 598 O O . ARG A 1 73 ? 15.695 -4.635 -1.805 1.00 96.62 73 ARG A O 1
ATOM 605 N N . LEU A 1 74 ? 14.253 -3.078 -1.067 1.00 96.12 74 LEU A N 1
ATOM 606 C CA . LEU A 1 74 ? 15.220 -1.987 -0.995 1.00 96.12 74 LEU A CA 1
ATOM 607 C C . LEU A 1 74 ? 16.059 -2.070 0.291 1.00 96.12 74 LEU A C 1
ATOM 609 O O . LEU A 1 74 ? 15.667 -2.693 1.282 1.00 96.12 74 LEU A O 1
ATOM 613 N N . SER A 1 75 ? 17.210 -1.392 0.310 1.00 95.56 75 SER A N 1
ATOM 614 C CA . SER A 1 75 ? 18.130 -1.377 1.463 1.00 95.56 75 SER A CA 1
ATOM 615 C C . SER A 1 75 ? 17.510 -0.794 2.740 1.00 95.56 75 SER A C 1
ATOM 617 O O . SER A 1 75 ? 17.889 -1.174 3.846 1.00 95.56 75 SER A O 1
ATOM 619 N N . ASN A 1 76 ? 16.514 0.085 2.604 1.00 93.94 76 ASN A N 1
ATOM 620 C CA . ASN A 1 76 ? 15.730 0.654 3.705 1.00 93.94 76 ASN A CA 1
ATOM 621 C C . ASN A 1 76 ? 14.552 -0.240 4.151 1.00 93.94 76 ASN A C 1
ATOM 623 O O . ASN A 1 76 ? 13.716 0.192 4.945 1.00 93.94 76 ASN A O 1
ATOM 627 N N . LYS A 1 77 ? 14.489 -1.484 3.659 1.00 90.88 77 LYS A N 1
ATOM 628 C CA . LYS A 1 77 ? 13.414 -2.458 3.889 1.00 90.88 77 LYS A CA 1
ATOM 629 C C . LYS A 1 77 ? 12.052 -2.073 3.303 1.00 90.88 77 LYS A C 1
ATOM 631 O O . LYS A 1 77 ? 11.070 -2.717 3.649 1.00 90.88 77 LYS A O 1
ATOM 636 N N . GLU A 1 78 ? 11.961 -1.031 2.481 1.00 95.38 78 GLU A N 1
ATOM 637 C CA . GLU A 1 78 ? 10.761 -0.767 1.678 1.00 95.38 78 GLU A CA 1
ATOM 638 C C . GLU A 1 78 ? 10.702 -1.724 0.484 1.00 95.38 78 GLU A C 1
ATOM 640 O O . GLU A 1 78 ? 11.726 -2.279 0.066 1.00 95.38 78 GLU A O 1
ATOM 645 N N . GLU A 1 79 ? 9.510 -1.924 -0.067 1.00 97.31 79 GLU A N 1
ATOM 646 C CA . GLU A 1 79 ? 9.328 -2.688 -1.298 1.00 97.31 79 GLU A CA 1
ATOM 647 C C . GLU A 1 79 ? 9.150 -1.737 -2.474 1.00 97.31 79 GLU A C 1
ATOM 649 O O . GLU A 1 79 ? 8.446 -0.733 -2.383 1.00 97.31 79 GLU A O 1
ATOM 654 N N . ARG A 1 80 ? 9.798 -2.071 -3.588 1.00 98.19 80 ARG A N 1
ATOM 655 C CA . ARG A 1 80 ? 9.486 -1.497 -4.892 1.00 98.19 80 ARG A CA 1
ATOM 656 C C . ARG A 1 80 ? 8.700 -2.527 -5.676 1.00 98.19 80 ARG A C 1
ATOM 658 O O . ARG A 1 80 ? 9.243 -3.583 -6.006 1.00 98.19 80 ARG A O 1
ATOM 665 N N . TRP A 1 81 ? 7.445 -2.236 -5.987 1.00 98.00 81 TRP A N 1
ATOM 666 C CA . TRP A 1 81 ? 6.630 -3.145 -6.787 1.00 98.00 81 TRP A CA 1
ATOM 667 C C . TRP A 1 81 ? 7.044 -3.047 -8.256 1.00 98.00 81 TRP A C 1
ATOM 669 O O . TRP A 1 81 ? 7.190 -1.957 -8.808 1.00 98.00 81 TRP A O 1
ATOM 679 N N . THR A 1 82 ? 7.248 -4.192 -8.907 1.00 97.31 82 THR A N 1
ATOM 680 C CA . THR A 1 82 ? 7.735 -4.238 -10.300 1.00 97.31 82 THR A CA 1
ATOM 681 C C . THR A 1 82 ? 6.672 -4.717 -11.278 1.00 97.31 82 THR A C 1
ATOM 683 O O . THR A 1 82 ? 6.682 -4.335 -12.448 1.00 97.31 82 THR A O 1
ATOM 686 N N . LYS A 1 83 ?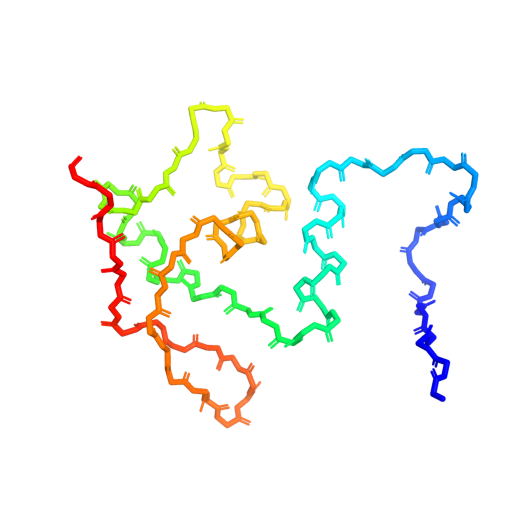 5.720 -5.531 -10.814 1.00 96.25 83 LYS A N 1
ATOM 687 C CA . LYS A 1 83 ? 4.634 -6.075 -11.635 1.00 96.25 83 LYS A CA 1
ATOM 688 C C . LYS A 1 83 ? 3.483 -6.528 -10.748 1.00 96.25 83 LYS A C 1
ATOM 690 O O . LYS A 1 83 ? 3.728 -7.265 -9.802 1.00 96.25 83 LYS A O 1
ATOM 695 N N . HIS A 1 84 ? 2.250 -6.175 -11.096 1.00 94.88 84 HIS A N 1
ATOM 696 C CA . HIS A 1 84 ? 1.040 -6.766 -10.517 1.00 94.88 84 HIS A CA 1
ATOM 697 C C . HIS A 1 84 ? 0.404 -7.760 -11.493 1.00 94.88 84 HIS A C 1
ATOM 699 O O . HIS A 1 84 ? 0.605 -7.672 -12.709 1.00 94.88 84 HIS A O 1
ATOM 705 N N . TRP A 1 85 ? -0.366 -8.709 -10.965 1.00 92.31 85 TRP A N 1
ATOM 706 C CA . TRP A 1 85 ? -1.204 -9.582 -11.782 1.00 92.31 85 TRP A CA 1
ATOM 707 C C . TRP A 1 85 ? -2.631 -9.042 -11.837 1.00 92.31 85 TRP A C 1
ATOM 709 O O . TRP A 1 85 ? -3.218 -8.738 -10.799 1.00 92.31 85 TRP A O 1
ATOM 719 N N . ARG A 1 86 ? -3.200 -8.946 -13.040 1.00 77.06 86 ARG A N 1
ATOM 720 C CA . ARG A 1 86 ? -4.620 -8.633 -13.198 1.00 77.06 86 ARG A CA 1
ATOM 721 C C . ARG A 1 86 ? -5.438 -9.917 -13.091 1.00 77.06 86 ARG A C 1
ATOM 723 O O . ARG A 1 86 ? -5.189 -10.832 -13.879 1.00 77.06 86 ARG A O 1
ATOM 730 N N . PRO A 1 87 ? -6.400 -10.020 -12.161 1.00 65.06 87 PRO A N 1
ATOM 731 C CA . PRO A 1 87 ? -7.480 -10.970 -12.357 1.00 65.06 87 PRO A CA 1
ATOM 732 C C . PRO A 1 87 ? -8.265 -10.530 -13.604 1.00 65.06 87 PRO A C 1
ATOM 734 O O . PRO A 1 87 ? -8.484 -9.337 -13.794 1.00 65.06 87 PRO A O 1
ATOM 737 N N . TYR A 1 88 ? -8.545 -11.520 -14.450 1.00 62.38 88 TYR A N 1
ATOM 738 C CA . TYR A 1 88 ? -9.180 -11.503 -15.775 1.00 62.38 88 TYR A CA 1
ATOM 739 C C . TYR A 1 88 ? -10.036 -10.280 -16.129 1.00 62.38 88 TYR A C 1
ATOM 741 O O . TYR A 1 88 ? -10.942 -9.938 -15.338 1.00 62.38 88 TYR A O 1
#

Sequence (88 aa):
MVVLIKNSKSQRPDRELTRAETVTIVNRMLDRKADKAYVDTNVRSIISFTDLTNVYWAYYDIMEASNSHNYERLSNKEERWTKHWRPY

Secondary structure (DSSP, 8-state):
-------SS---TTSPPPHHHHHHHHHHHTT----HHHHHHTTTTS---TT--TTSTTHHHHHHHH--EEEEE-TTS-EEEEEEPPP-